Protein AF-A0A212J019-F1 (afdb_monomer_lite)

pLDDT: mean 93.71, std 4.36, range [67.69, 98.31]

Organism: NCBI:txid91750

Structure (mmCIF, N/CA/C/O backbone):
data_AF-A0A212J019-F1
#
_entry.id   AF-A0A212J019-F1
#
loop_
_atom_site.group_PDB
_atom_site.id
_atom_site.type_symbol
_atom_site.label_atom_id
_atom_site.label_alt_id
_atom_site.label_comp_id
_atom_site.label_asym_id
_atom_site.label_entity_id
_atom_site.label_seq_id
_atom_site.pdbx_PDB_ins_code
_atom_site.Cartn_x
_atom_site.Cartn_y
_atom_site.Cartn_z
_atom_site.occupancy
_atom_site.B_iso_or_equiv
_atom_site.auth_seq_id
_atom_site.auth_comp_id
_atom_site.auth_asym_id
_atom_site.auth_atom_id
_atom_site.pdbx_PDB_model_num
ATOM 1 N N . MET A 1 1 ? 6.821 -21.761 5.967 1.00 67.69 1 MET A N 1
ATOM 2 C CA . MET A 1 1 ? 6.056 -20.667 6.610 1.00 67.69 1 MET A CA 1
ATOM 3 C C . MET A 1 1 ? 4.616 -20.621 6.112 1.00 67.69 1 MET A C 1
ATOM 5 O O . MET A 1 1 ? 3.720 -20.736 6.930 1.00 67.69 1 MET A O 1
ATOM 9 N N . THR A 1 2 ? 4.346 -20.530 4.803 1.00 80.38 2 THR A N 1
ATOM 10 C CA . THR A 1 2 ? 2.960 -20.619 4.290 1.00 80.38 2 THR A CA 1
ATOM 11 C C . THR A 1 2 ? 2.325 -21.987 4.538 1.00 80.38 2 THR A C 1
ATOM 13 O O . THR A 1 2 ? 1.177 -22.043 4.961 1.00 80.38 2 THR A O 1
ATOM 16 N N . ASP A 1 3 ? 3.079 -23.076 4.363 1.00 89.00 3 ASP A N 1
ATOM 17 C CA . ASP A 1 3 ? 2.582 -24.437 4.627 1.00 89.00 3 ASP A CA 1
ATOM 18 C C . ASP A 1 3 ? 2.296 -24.676 6.112 1.00 89.00 3 ASP A C 1
ATOM 20 O O . ASP A 1 3 ? 1.327 -25.339 6.457 1.00 89.00 3 ASP A O 1
ATOM 24 N N . GLU A 1 4 ? 3.100 -24.075 6.988 1.00 90.38 4 GLU A N 1
ATOM 25 C CA . GLU A 1 4 ? 2.929 -24.124 8.443 1.00 90.38 4 GLU A CA 1
ATOM 26 C C . GLU A 1 4 ? 1.680 -23.351 8.883 1.00 90.38 4 GLU A C 1
ATOM 28 O O . GLU A 1 4 ? 0.8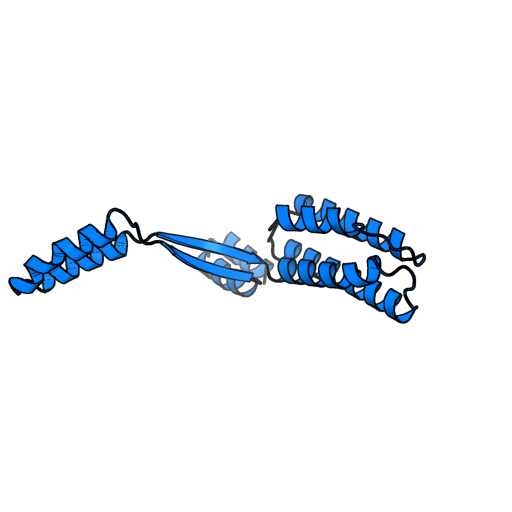77 -23.852 9.664 1.00 90.38 4 GLU A O 1
ATOM 33 N N . ALA A 1 5 ? 1.457 -22.157 8.323 1.00 91.12 5 ALA A N 1
ATOM 34 C CA . ALA A 1 5 ? 0.220 -21.416 8.550 1.00 91.12 5 ALA A CA 1
ATOM 35 C C . ALA A 1 5 ? -1.006 -22.171 8.006 1.00 91.12 5 ALA A C 1
ATOM 37 O O . ALA A 1 5 ? -2.054 -22.186 8.648 1.00 91.12 5 ALA A O 1
ATOM 38 N N . LEU A 1 6 ? -0.884 -22.811 6.838 1.00 92.81 6 LEU A N 1
ATOM 39 C CA . LEU A 1 6 ? -1.946 -23.622 6.243 1.00 92.81 6 LEU A CA 1
ATOM 40 C C . LEU A 1 6 ? -2.273 -24.844 7.112 1.00 92.81 6 LEU A C 1
ATOM 42 O O . LEU A 1 6 ? -3.444 -25.168 7.289 1.00 92.81 6 LEU A O 1
ATOM 46 N N . ASP A 1 7 ? -1.254 -25.517 7.642 1.00 96.38 7 ASP A N 1
ATOM 47 C CA . ASP A 1 7 ? -1.412 -26.669 8.525 1.00 96.38 7 ASP A CA 1
ATOM 48 C C . ASP A 1 7 ? -2.103 -26.286 9.840 1.00 96.38 7 ASP A C 1
ATOM 50 O O . ASP A 1 7 ? -3.123 -26.880 10.188 1.00 96.38 7 ASP A O 1
ATOM 54 N N . ALA A 1 8 ? -1.656 -25.207 10.490 1.00 94.81 8 ALA A N 1
ATOM 55 C CA . ALA A 1 8 ? -2.320 -24.661 11.673 1.00 94.81 8 ALA A CA 1
ATOM 56 C C . ALA A 1 8 ? -3.801 -24.327 11.393 1.00 94.81 8 ALA A C 1
ATOM 58 O O . ALA A 1 8 ? -4.688 -24.666 12.177 1.00 94.81 8 ALA A O 1
ATOM 59 N N . LEU A 1 9 ? -4.114 -23.729 10.234 1.00 95.19 9 LEU A N 1
ATOM 60 C CA . LEU A 1 9 ? -5.503 -23.454 9.843 1.00 95.19 9 LEU A CA 1
ATOM 61 C C . LEU A 1 9 ? -6.334 -24.727 9.634 1.00 95.19 9 LEU A C 1
ATOM 63 O O . LEU A 1 9 ? -7.498 -24.747 10.033 1.00 95.19 9 LEU A O 1
ATOM 67 N N . LYS A 1 10 ? -5.764 -25.788 9.047 1.00 96.88 10 LYS A N 1
ATOM 68 C CA . LYS A 1 10 ? -6.457 -27.080 8.873 1.00 96.88 10 LYS A CA 1
ATOM 69 C C . LYS A 1 10 ? -6.849 -27.712 10.210 1.00 96.88 10 LYS A C 1
ATOM 71 O O . LYS A 1 10 ? -7.883 -28.371 10.274 1.00 96.88 10 LYS A O 1
ATOM 76 N N . HIS A 1 11 ? -6.066 -27.473 11.260 1.00 96.69 11 HIS A N 1
ATOM 77 C CA . HIS A 1 11 ? -6.328 -27.957 12.617 1.00 96.69 11 HIS A CA 1
ATOM 78 C C . HIS A 1 11 ? -7.138 -26.969 13.481 1.00 96.69 11 HIS A C 1
ATOM 80 O O . HIS A 1 11 ? -7.401 -27.239 14.650 1.00 96.69 11 HIS A O 1
ATOM 86 N N . GLY A 1 12 ? -7.578 -25.833 12.922 1.00 96.19 12 GLY A N 1
ATOM 87 C CA . GLY A 1 12 ? -8.348 -24.817 13.650 1.00 96.19 12 GLY A CA 1
ATOM 88 C C . GLY A 1 12 ? -7.508 -23.918 14.570 1.00 96.19 12 GLY A C 1
ATOM 89 O O . GLY A 1 12 ? -8.058 -23.119 15.330 1.00 96.19 12 GLY A O 1
ATOM 90 N N . GLU A 1 13 ? -6.180 -23.982 14.482 1.00 97.38 13 GLU A N 1
ATOM 91 C CA . GLU A 1 13 ? -5.222 -23.247 15.314 1.00 97.38 13 GLU A CA 1
ATOM 92 C C . GLU A 1 13 ? -4.992 -21.818 14.789 1.00 97.38 13 GLU A C 1
ATOM 94 O O . GLU A 1 13 ? -3.888 -21.391 14.440 1.00 97.38 13 GLU A O 1
ATOM 99 N N . VAL A 1 14 ? -6.068 -21.030 14.736 1.00 95.88 14 VAL A N 1
ATOM 100 C CA . VAL A 1 14 ? -6.079 -19.698 14.103 1.00 95.88 14 VAL A CA 1
ATOM 101 C C . VAL A 1 14 ? -5.038 -18.742 14.705 1.00 95.88 14 VAL A C 1
ATOM 103 O O . VAL A 1 14 ? -4.454 -17.929 13.989 1.00 95.88 14 VAL A O 1
ATOM 106 N N . GLN A 1 15 ? -4.775 -18.826 16.013 1.00 96.12 15 GLN A N 1
ATOM 107 C CA . GLN A 1 15 ? -3.816 -17.932 16.676 1.00 96.12 15 GLN A CA 1
ATOM 108 C C . GLN A 1 15 ? -2.364 -18.228 16.273 1.00 96.12 15 GLN A C 1
ATOM 110 O O . GLN A 1 15 ? -1.579 -17.292 16.109 1.00 96.12 15 GLN A O 1
ATOM 115 N N . GLN A 1 16 ? -2.026 -19.502 16.060 1.00 93.56 16 GLN A N 1
ATOM 116 C CA . GLN A 1 16 ? -0.709 -19.923 15.589 1.00 93.56 16 GLN A CA 1
ATOM 117 C C . GLN A 1 16 ? -0.509 -19.529 14.127 1.00 93.56 16 GLN A C 1
ATOM 119 O O . GLN A 1 16 ? 0.480 -18.873 13.800 1.00 93.56 16 GLN A O 1
ATOM 124 N N . ALA A 1 17 ? -1.503 -19.804 13.277 1.00 94.38 17 ALA A N 1
ATOM 125 C CA . ALA A 1 17 ? -1.488 -19.366 11.885 1.00 94.38 17 ALA A CA 1
ATOM 126 C C . ALA A 1 17 ? -1.290 -17.845 11.767 1.00 94.38 17 ALA A C 1
ATOM 128 O O . ALA A 1 17 ? -0.460 -17.383 10.984 1.00 94.38 17 ALA A O 1
ATOM 129 N N . ARG A 1 18 ? -1.991 -17.054 12.594 1.00 93.12 18 ARG A N 1
ATOM 130 C CA . ARG A 1 18 ? -1.827 -15.593 12.630 1.00 93.12 18 ARG A CA 1
ATOM 131 C C . ARG A 1 18 ? -0.396 -15.184 12.973 1.00 93.12 18 ARG A C 1
ATOM 133 O O . ARG A 1 18 ? 0.116 -14.257 12.356 1.00 93.12 18 ARG A O 1
ATOM 140 N N . HIS A 1 19 ? 0.238 -15.834 13.948 1.00 92.56 19 HIS A N 1
ATOM 141 C CA . HIS A 1 19 ? 1.604 -15.494 14.348 1.00 92.56 19 HIS A CA 1
ATOM 142 C C . HIS A 1 19 ? 2.609 -15.757 13.221 1.00 92.56 19 HIS A C 1
ATOM 144 O O . HIS A 1 19 ? 3.433 -14.895 12.927 1.00 92.56 19 HIS A O 1
ATOM 150 N N . VAL A 1 20 ? 2.482 -16.896 12.534 1.00 91.38 20 VAL A N 1
ATOM 151 C CA . VAL A 1 20 ? 3.335 -17.241 11.388 1.00 91.38 20 VAL A CA 1
ATOM 152 C C . VAL A 1 20 ? 3.140 -16.251 10.235 1.00 91.38 20 VAL A C 1
ATOM 154 O O . VAL A 1 20 ? 4.116 -15.748 9.683 1.00 91.38 20 VAL A O 1
ATOM 157 N N . LEU A 1 21 ? 1.889 -15.918 9.895 1.00 90.06 21 LEU A N 1
ATOM 158 C CA . LEU A 1 21 ? 1.580 -14.967 8.821 1.00 90.06 21 LEU A CA 1
ATOM 159 C C . LEU A 1 21 ? 2.032 -13.538 9.144 1.00 90.06 21 LEU A C 1
ATOM 161 O O . LEU A 1 21 ? 2.445 -12.816 8.240 1.00 90.06 21 LEU A O 1
ATOM 165 N N . ALA A 1 22 ? 2.011 -13.134 10.418 1.00 89.31 22 ALA A N 1
ATOM 166 C CA . ALA A 1 22 ? 2.467 -11.809 10.835 1.00 89.31 22 ALA A CA 1
ATOM 167 C C . ALA A 1 22 ? 3.945 -11.553 10.486 1.00 89.31 22 ALA A C 1
ATOM 169 O O . ALA A 1 22 ? 4.317 -10.411 10.229 1.00 89.31 22 ALA A O 1
ATOM 170 N N . LEU A 1 23 ? 4.773 -12.602 10.419 1.00 89.19 23 LEU A N 1
ATOM 171 C CA . LEU A 1 23 ? 6.184 -12.499 10.028 1.00 89.19 23 LEU A CA 1
ATOM 172 C C . LEU A 1 23 ? 6.385 -12.249 8.525 1.00 89.19 23 LEU A C 1
ATOM 174 O O . LEU A 1 23 ? 7.475 -11.860 8.114 1.00 89.19 23 LEU A O 1
ATOM 178 N N . LEU A 1 24 ? 5.358 -12.483 7.705 1.00 90.25 24 LEU A N 1
ATOM 179 C CA . LEU A 1 24 ? 5.413 -12.293 6.254 1.00 90.25 24 LEU A CA 1
ATOM 180 C C . LEU A 1 24 ? 4.954 -10.894 5.821 1.00 90.25 24 LEU A C 1
ATOM 182 O O . LEU A 1 24 ? 5.172 -10.513 4.672 1.00 90.25 24 LEU A O 1
ATOM 186 N N . ALA A 1 25 ? 4.338 -10.118 6.717 1.00 91.75 25 ALA A N 1
ATOM 187 C CA . ALA A 1 25 ? 3.870 -8.775 6.404 1.00 91.75 25 ALA A CA 1
ATOM 188 C C . ALA A 1 25 ? 5.045 -7.867 5.992 1.00 91.75 25 ALA A C 1
ATOM 190 O O . ALA A 1 25 ? 6.002 -7.663 6.739 1.00 91.75 25 ALA A O 1
ATOM 191 N N . SER A 1 26 ? 4.963 -7.294 4.791 1.00 95.19 26 SER A N 1
ATOM 192 C CA . SER A 1 26 ? 5.927 -6.333 4.253 1.00 95.19 26 SER A CA 1
ATOM 193 C C . SER A 1 26 ? 5.197 -5.052 3.869 1.00 95.19 26 SER A C 1
ATOM 195 O O . SER A 1 26 ? 4.914 -4.783 2.702 1.00 95.19 26 SER A O 1
ATOM 197 N N . GLU A 1 27 ? 4.864 -4.253 4.876 1.00 95.50 27 GLU A N 1
ATOM 198 C CA . GLU A 1 27 ? 3.976 -3.101 4.738 1.00 95.50 27 GLU A CA 1
ATOM 199 C C . GLU A 1 27 ? 4.287 -1.992 5.740 1.00 95.50 27 GLU A C 1
ATOM 201 O O . GLU A 1 27 ? 4.941 -2.197 6.762 1.00 95.50 27 GLU A O 1
ATOM 206 N N . ILE A 1 28 ? 3.789 -0.801 5.427 1.00 94.75 28 ILE A N 1
ATOM 207 C CA . ILE A 1 28 ? 3.667 0.314 6.359 1.00 94.75 28 ILE A CA 1
ATOM 208 C C . ILE A 1 28 ? 2.196 0.402 6.751 1.00 94.75 28 ILE A C 1
ATOM 210 O O . ILE A 1 28 ? 1.333 0.522 5.880 1.00 94.75 28 ILE A O 1
ATOM 214 N N . VAL A 1 29 ? 1.918 0.386 8.053 1.00 95.12 29 VAL A N 1
ATOM 215 C CA . VAL A 1 29 ? 0.574 0.622 8.589 1.00 95.12 29 VAL A CA 1
ATOM 216 C C . VAL A 1 29 ? 0.526 2.026 9.172 1.00 95.12 29 VAL A C 1
ATOM 218 O O . VAL A 1 29 ? 1.242 2.335 10.123 1.00 95.12 29 VAL A O 1
ATOM 221 N N . ILE A 1 30 ? -0.323 2.877 8.603 1.00 95.69 30 ILE A N 1
ATOM 222 C CA . ILE A 1 30 ? -0.597 4.214 9.129 1.00 95.69 30 ILE A CA 1
ATOM 223 C C . ILE A 1 30 ? -1.908 4.139 9.905 1.00 95.69 30 ILE A C 1
ATOM 225 O O . ILE A 1 30 ? -2.959 3.870 9.323 1.00 95.69 30 ILE A O 1
ATOM 229 N N . ALA A 1 31 ? -1.840 4.370 11.214 1.00 96.38 31 ALA A N 1
ATOM 230 C CA . ALA A 1 31 ? -3.005 4.487 12.082 1.00 96.38 31 ALA A CA 1
ATOM 231 C C . ALA A 1 31 ? -3.268 5.966 12.389 1.00 96.38 31 ALA A C 1
ATOM 233 O O . ALA A 1 31 ? -2.367 6.689 12.817 1.00 96.38 31 ALA A O 1
ATOM 234 N N . VAL A 1 32 ? -4.499 6.413 12.152 1.00 96.38 32 VAL A N 1
ATOM 235 C CA . VAL A 1 32 ? -4.952 7.777 12.436 1.00 96.38 32 VAL A CA 1
ATOM 236 C C . VAL A 1 32 ? -6.100 7.706 13.428 1.00 96.38 32 VAL A C 1
ATOM 238 O O . VAL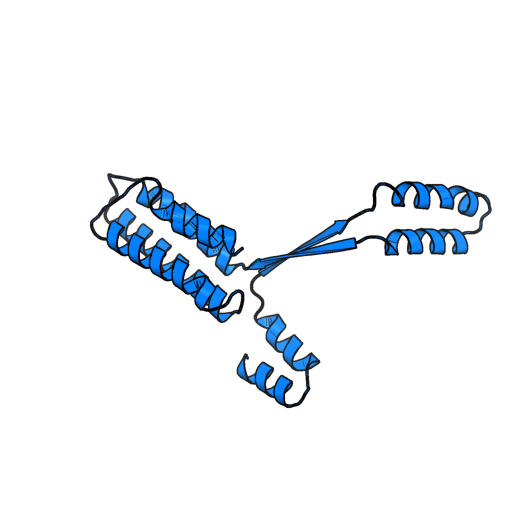 A 1 32 ? -7.142 7.123 13.136 1.00 96.38 32 VAL A O 1
ATOM 241 N N . THR A 1 33 ? -5.915 8.324 14.590 1.00 95.06 33 THR A N 1
ATOM 242 C CA . THR A 1 33 ? -6.967 8.471 15.598 1.00 95.06 33 THR A CA 1
ATOM 243 C C . THR A 1 33 ? -7.772 9.731 15.308 1.00 95.06 33 THR A C 1
ATOM 245 O O . THR A 1 33 ? -7.266 10.847 15.422 1.00 95.06 33 THR A O 1
ATOM 248 N N . ASN A 1 34 ? -9.034 9.557 14.930 1.00 94.06 34 ASN A N 1
ATOM 249 C CA . ASN A 1 34 ? -9.938 10.636 14.560 1.00 94.06 34 ASN A CA 1
ATOM 250 C C . ASN A 1 34 ? -10.705 11.132 15.783 1.00 94.06 34 ASN A C 1
ATOM 252 O O . ASN A 1 34 ? -11.373 10.360 16.474 1.00 94.06 34 ASN A O 1
ATOM 256 N N . ILE A 1 35 ? -10.632 12.442 16.013 1.00 94.31 35 ILE A N 1
ATOM 257 C CA . ILE A 1 35 ? -11.335 13.118 17.101 1.00 94.31 35 ILE A CA 1
ATOM 258 C C . ILE A 1 35 ? -12.641 13.709 16.553 1.00 94.31 35 ILE A C 1
ATOM 260 O O . ILE A 1 35 ? -12.586 14.532 15.633 1.00 94.31 35 ILE A O 1
ATOM 264 N N . PRO A 1 36 ? -13.820 13.340 17.093 1.00 92.19 36 PRO A N 1
ATOM 265 C CA . PRO A 1 36 ? -15.086 13.879 16.619 1.00 92.19 36 PRO A CA 1
ATOM 266 C C . PRO A 1 36 ? -15.229 15.344 17.050 1.00 92.19 36 PRO A C 1
ATOM 268 O O . PRO A 1 36 ? -15.544 15.651 18.198 1.00 92.19 36 PRO A O 1
ATOM 271 N N . LEU A 1 37 ? -15.002 16.264 16.109 1.00 92.12 37 LEU A N 1
ATOM 272 C CA . LEU A 1 37 ? -14.910 17.704 16.382 1.00 92.12 37 LEU A CA 1
ATOM 273 C C . LEU A 1 37 ? -16.180 18.309 16.995 1.00 92.12 37 LEU A C 1
ATOM 275 O O . LEU A 1 37 ? -16.090 19.275 17.747 1.00 92.12 37 LEU A O 1
ATOM 279 N N . ALA A 1 38 ? -17.353 17.752 16.688 1.00 91.12 38 ALA A N 1
ATOM 280 C CA . ALA A 1 38 ? -18.624 18.262 17.196 1.00 91.12 38 ALA A CA 1
ATOM 281 C C . ALA A 1 38 ? -18.874 17.876 18.664 1.00 91.12 38 ALA A C 1
ATOM 283 O O . ALA A 1 38 ? -19.301 18.709 19.460 1.00 91.12 38 ALA A O 1
ATOM 284 N N . SER A 1 39 ? -18.612 16.620 19.032 1.00 91.06 39 SER A N 1
ATOM 285 C CA . SER A 1 39 ? -18.966 16.081 20.350 1.00 91.06 39 SER A CA 1
ATOM 286 C C . SER A 1 39 ? -17.809 16.112 21.346 1.00 91.06 39 SER A C 1
ATOM 288 O O . SER A 1 39 ? -18.042 16.345 22.531 1.00 91.06 39 SER A O 1
ATOM 290 N N . TYR A 1 40 ? -16.563 15.934 20.896 1.00 93.12 40 TYR A N 1
ATOM 291 C CA . TYR A 1 40 ? -15.411 15.798 21.790 1.00 93.12 40 TYR A CA 1
ATOM 292 C C . TYR A 1 40 ? -15.135 17.062 22.622 1.00 93.12 40 TYR A C 1
ATOM 294 O O . TYR A 1 40 ? -15.021 16.948 23.843 1.00 93.12 40 TYR A O 1
ATOM 302 N N . PRO A 1 41 ? -15.107 18.287 22.051 1.00 94.75 41 PRO A N 1
ATOM 303 C CA . PRO A 1 41 ? -14.905 19.493 22.855 1.00 94.75 41 PRO A CA 1
ATOM 304 C C . PRO A 1 41 ? -16.032 19.730 23.868 1.00 94.75 41 PRO A C 1
ATOM 306 O O . PRO A 1 41 ? -15.776 20.206 24.973 1.00 94.75 41 PRO A O 1
ATOM 309 N N . ALA A 1 42 ? -17.277 19.400 23.507 1.00 93.56 42 ALA A N 1
ATOM 310 C CA . ALA A 1 42 ? -18.421 19.514 24.407 1.00 93.56 42 ALA A CA 1
ATOM 311 C C . ALA A 1 42 ? -18.315 18.515 25.569 1.00 93.56 42 ALA A C 1
ATOM 313 O O . ALA A 1 42 ? -18.505 18.900 26.723 1.00 93.56 42 ALA A O 1
ATOM 314 N N . ALA A 1 43 ? -17.926 17.270 25.277 1.00 92.50 43 ALA A N 1
ATOM 315 C CA . ALA A 1 43 ? -17.680 16.246 26.284 1.00 92.50 43 ALA A CA 1
ATOM 316 C C . ALA A 1 43 ? -16.586 16.685 27.268 1.00 92.50 43 ALA A C 1
ATOM 318 O O . ALA A 1 43 ? -16.817 16.650 28.470 1.00 92.50 43 ALA A O 1
ATOM 319 N N . VAL A 1 44 ? -15.452 17.207 26.786 1.00 94.00 44 VAL A N 1
ATOM 320 C CA . VAL A 1 44 ? -14.371 17.711 27.656 1.00 94.00 44 VAL A CA 1
ATOM 321 C C . VAL A 1 44 ? -14.846 18.874 28.535 1.00 94.00 44 VAL A C 1
ATOM 323 O O . VAL A 1 44 ? -14.588 18.880 29.736 1.00 94.00 44 VAL A O 1
ATOM 326 N N . LYS A 1 45 ? -15.592 19.838 27.977 1.00 95.19 45 LYS A N 1
ATOM 327 C CA . LYS A 1 45 ? -16.149 20.963 28.752 1.00 95.19 45 LYS A CA 1
ATOM 328 C C . LYS A 1 45 ? -17.125 20.508 29.837 1.00 95.19 45 LYS A C 1
ATOM 330 O O . LYS A 1 45 ? -17.141 21.094 30.914 1.00 95.19 45 LYS A O 1
ATOM 335 N N . SER A 1 46 ? -17.908 19.462 29.570 1.00 94.00 46 SER A N 1
ATOM 336 C CA . SER A 1 46 ? -18.886 18.925 30.525 1.00 94.00 46 SER A CA 1
ATOM 337 C C . SER A 1 46 ? -18.254 18.349 31.800 1.00 94.00 46 SER A C 1
ATOM 339 O O . SER A 1 46 ? -18.946 18.185 32.799 1.00 94.00 46 SER A O 1
ATOM 341 N N . VAL A 1 47 ? -16.939 18.093 31.787 1.00 96.38 47 VAL A N 1
ATOM 342 C CA . VAL A 1 47 ? -16.190 17.536 32.922 1.00 96.38 47 VAL A CA 1
ATOM 343 C C . VAL A 1 47 ? -15.761 18.606 33.929 1.00 96.38 47 VAL A C 1
ATOM 345 O O . VAL A 1 47 ? -15.590 18.290 35.104 1.00 96.38 47 VAL A O 1
ATOM 348 N N . VAL A 1 48 ? -15.628 19.871 33.512 1.00 96.56 48 VAL A N 1
ATOM 349 C CA . VAL A 1 48 ? -15.158 20.972 34.379 1.00 96.56 48 VAL A CA 1
ATOM 350 C C . VAL A 1 48 ? -15.942 21.053 35.702 1.00 96.56 48 VAL A C 1
ATOM 352 O O . VAL A 1 48 ? -15.303 21.022 36.753 1.00 96.56 48 VAL A O 1
ATOM 355 N N . PRO A 1 49 ? -17.292 21.011 35.711 1.00 97.31 49 PRO A N 1
ATOM 356 C CA . PRO A 1 49 ? -18.048 21.065 36.961 1.00 97.31 49 PRO A CA 1
ATOM 357 C C . PRO A 1 49 ? -17.792 19.877 37.900 1.00 97.31 49 PRO A C 1
ATOM 359 O O . PRO A 1 49 ? -17.903 20.028 39.114 1.00 97.31 49 PRO A O 1
ATOM 362 N N . LEU A 1 50 ? -17.465 18.692 37.366 1.00 96.75 50 LEU A N 1
ATOM 363 C CA . LEU A 1 50 ? -17.146 17.511 38.179 1.00 96.75 50 LEU A CA 1
ATOM 364 C C . LEU A 1 50 ? -15.815 17.700 38.911 1.00 96.75 50 LEU A C 1
ATOM 366 O O . LEU A 1 50 ? -15.696 17.329 40.078 1.00 96.75 50 LEU A O 1
ATOM 370 N N . ILE A 1 51 ? -14.838 18.319 38.245 1.00 96.50 51 ILE A N 1
ATOM 371 C CA . ILE A 1 51 ? -13.537 18.643 38.837 1.00 96.50 51 ILE A CA 1
ATOM 372 C C . ILE A 1 51 ? -13.708 19.693 39.937 1.00 96.50 51 ILE A C 1
ATOM 374 O O . ILE A 1 51 ? -13.214 19.485 41.044 1.00 96.50 51 ILE A O 1
ATOM 378 N N . ASP A 1 52 ? -14.467 20.760 39.671 1.00 97.44 52 ASP A N 1
ATOM 379 C CA . ASP A 1 52 ? -14.724 21.832 40.644 1.00 97.44 52 ASP A CA 1
ATOM 380 C C . ASP A 1 52 ? -15.430 21.314 41.910 1.00 97.44 52 ASP A C 1
ATOM 382 O O . ASP A 1 52 ? -15.196 21.800 43.014 1.00 97.44 52 ASP A O 1
ATOM 386 N N . GLN A 1 53 ? -16.272 20.287 41.762 1.00 97.44 53 GLN A N 1
ATOM 387 C CA . GLN A 1 53 ? -16.972 19.618 42.865 1.00 97.44 53 GLN A CA 1
ATOM 388 C C . GLN A 1 53 ? -16.124 18.547 43.577 1.00 97.44 53 GLN A C 1
ATOM 390 O O . GLN A 1 53 ? -16.622 17.887 44.487 1.00 97.44 53 GLN A O 1
ATOM 395 N N . GLY A 1 54 ? -14.874 18.318 43.159 1.00 97.38 54 GLY A N 1
ATOM 396 C CA . GLY A 1 54 ? -14.011 17.266 43.706 1.00 97.38 54 GLY A CA 1
ATOM 397 C C . GLY A 1 54 ? -14.423 15.837 43.320 1.00 97.38 54 GLY A C 1
ATOM 398 O O . GLY A 1 54 ? -13.882 14.872 43.859 1.00 97.38 54 GLY A O 1
ATOM 399 N N . LYS A 1 55 ? -15.352 15.668 42.370 1.00 98.06 55 LYS A N 1
ATOM 400 C CA . LYS A 1 55 ? -15.852 14.370 41.883 1.00 98.06 55 LYS A CA 1
ATOM 401 C C . LYS A 1 55 ? -14.905 13.764 40.847 1.00 98.06 55 LYS A C 1
ATOM 403 O O . LYS A 1 55 ? -15.244 13.570 39.680 1.00 98.06 55 LYS A O 1
ATOM 408 N N . ILE A 1 56 ? -13.683 13.474 41.281 1.00 96.88 56 ILE A N 1
ATOM 409 C CA . ILE A 1 56 ? -12.586 13.077 40.390 1.00 96.88 56 ILE A CA 1
ATOM 410 C C . ILE A 1 56 ? -12.854 11.749 39.669 1.00 96.88 56 ILE A C 1
ATOM 412 O O . ILE A 1 56 ? -12.521 11.625 38.493 1.00 96.88 56 ILE A O 1
ATOM 416 N N . GLU A 1 57 ? -13.485 10.771 40.320 1.00 97.56 57 GLU A N 1
ATOM 417 C CA . GLU A 1 57 ? -13.785 9.483 39.677 1.00 97.56 57 GLU A CA 1
ATOM 418 C C . GLU A 1 57 ? -14.859 9.611 38.584 1.00 97.56 57 GLU A C 1
ATOM 420 O O . GLU A 1 57 ? -14.707 9.047 37.500 1.00 97.56 57 GLU A O 1
ATOM 425 N N . GLU A 1 58 ? -15.887 10.436 38.805 1.00 96.50 58 GLU A N 1
ATOM 426 C CA . GLU A 1 58 ? -16.895 10.747 37.781 1.00 96.50 58 GLU A CA 1
ATOM 427 C C . GLU A 1 58 ? -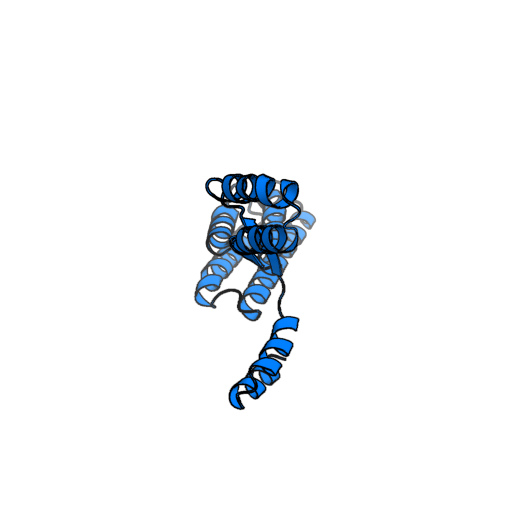16.269 11.504 36.600 1.00 96.50 58 GLU A C 1
ATOM 429 O O . GLU A 1 58 ? -16.556 11.207 35.439 1.00 96.50 58 GLU A O 1
ATOM 434 N N . ALA A 1 59 ? -15.357 12.441 36.883 1.00 97.12 59 ALA A N 1
ATOM 435 C CA . ALA A 1 59 ? -14.627 13.179 35.858 1.00 97.12 59 ALA A CA 1
ATOM 436 C C . ALA A 1 59 ? -13.757 12.257 34.985 1.00 97.12 59 ALA A C 1
ATOM 438 O O . ALA A 1 59 ? -13.786 12.355 33.755 1.00 97.12 59 ALA A O 1
ATOM 439 N N . LYS A 1 60 ? -13.018 11.324 35.602 1.00 96.69 60 LYS A N 1
ATOM 440 C CA . LYS A 1 60 ? -12.228 10.311 34.884 1.00 96.69 60 LYS A CA 1
ATOM 441 C C . LYS A 1 60 ? -13.112 9.435 34.002 1.00 96.69 60 LYS A C 1
ATOM 443 O O . LYS A 1 60 ? -12.781 9.238 32.835 1.00 96.69 60 LYS A O 1
ATOM 448 N N . ALA A 1 61 ? -14.238 8.956 34.532 1.00 96.56 61 ALA A N 1
ATOM 449 C CA . ALA A 1 61 ? -15.175 8.129 33.780 1.00 96.56 61 ALA A CA 1
ATOM 450 C C . ALA A 1 61 ? -15.730 8.869 32.549 1.00 96.56 61 ALA A C 1
ATOM 452 O O . ALA A 1 61 ? -15.760 8.308 31.453 1.00 96.56 61 ALA A O 1
ATOM 453 N N . ALA A 1 62 ? -16.095 10.146 32.695 1.00 94.38 62 ALA A N 1
ATOM 454 C CA . ALA A 1 62 ? -16.583 10.973 31.593 1.00 94.38 62 ALA A CA 1
ATOM 455 C C . ALA A 1 62 ? -15.511 11.221 30.512 1.00 94.38 62 ALA A C 1
ATOM 457 O O . ALA A 1 62 ? -15.796 11.113 29.317 1.00 94.38 62 ALA A O 1
ATOM 458 N N . LEU A 1 63 ? -14.261 11.491 30.907 1.00 95.00 63 LEU A N 1
ATOM 459 C CA . LEU A 1 63 ? -13.143 11.623 29.964 1.00 95.00 63 LEU A CA 1
ATOM 460 C C . LEU A 1 63 ? -12.835 10.302 29.252 1.00 95.00 63 LEU A C 1
ATOM 462 O O . LEU A 1 63 ? -12.592 10.298 28.048 1.00 95.00 63 LEU A O 1
ATOM 466 N N . GLN A 1 64 ? -12.884 9.176 29.965 1.00 95.69 64 GLN A N 1
ATOM 467 C CA . GLN A 1 64 ? -12.685 7.856 29.370 1.00 95.69 64 GLN A CA 1
ATOM 468 C C . GLN A 1 64 ? -13.795 7.520 28.368 1.00 95.69 64 GLN A C 1
ATOM 470 O O . GLN A 1 64 ? -13.508 6.986 27.294 1.00 95.69 64 GLN A O 1
ATOM 475 N N . ALA A 1 65 ? -15.045 7.883 28.670 1.00 93.75 65 ALA A N 1
ATOM 476 C CA . ALA A 1 65 ? -16.151 7.760 27.728 1.00 93.75 65 ALA A CA 1
ATOM 477 C C . ALA A 1 65 ? -15.894 8.593 26.461 1.00 93.75 65 ALA A C 1
ATOM 479 O O . ALA A 1 65 ? -16.041 8.073 25.358 1.00 93.75 65 ALA A O 1
ATOM 480 N N . ALA A 1 66 ? -15.420 9.838 26.599 1.00 93.69 66 ALA A N 1
ATOM 481 C CA . ALA A 1 66 ? -15.056 10.687 25.463 1.00 93.69 66 ALA A CA 1
ATOM 482 C C . ALA A 1 66 ? -13.902 10.097 24.628 1.00 93.69 66 ALA A C 1
ATOM 484 O O . ALA A 1 66 ? -14.000 10.044 23.402 1.00 93.69 66 ALA A O 1
ATOM 485 N N . LEU A 1 67 ? -12.843 9.590 25.269 1.00 93.88 67 LEU A N 1
ATOM 486 C CA . LEU A 1 67 ? -11.729 8.909 24.593 1.00 93.88 67 LEU A CA 1
ATOM 487 C C . LEU A 1 67 ? -12.177 7.641 23.856 1.00 93.88 67 LEU A C 1
ATOM 489 O O . LEU A 1 67 ? -11.660 7.333 22.787 1.00 93.88 67 LEU A O 1
ATOM 493 N N . SER A 1 68 ? -13.176 6.935 24.384 1.00 92.88 68 SER A N 1
ATOM 494 C CA . SER A 1 68 ? -13.728 5.729 23.754 1.00 92.88 68 SER A CA 1
ATOM 495 C C . SER A 1 68 ? -14.552 6.029 22.494 1.00 92.88 68 SER A C 1
ATOM 497 O O . SER A 1 68 ? -14.879 5.111 21.749 1.00 92.88 68 SER A O 1
ATOM 499 N N . THR A 1 69 ? -14.880 7.302 22.231 1.00 91.81 69 THR A N 1
ATOM 500 C CA . THR A 1 69 ? -15.533 7.727 20.978 1.00 91.81 69 THR A CA 1
ATOM 501 C C . THR A 1 69 ? -14.553 7.982 19.834 1.00 91.81 69 THR A C 1
ATOM 503 O O . THR A 1 69 ? -14.984 8.214 18.704 1.00 91.81 69 THR A O 1
ATOM 506 N N . LEU A 1 70 ? -13.244 7.971 20.110 1.00 93.62 70 LEU A N 1
ATOM 507 C CA . LEU A 1 70 ? -12.224 8.177 19.090 1.00 93.62 70 LEU A CA 1
ATOM 508 C C . LEU A 1 70 ? -12.212 6.997 18.119 1.00 93.62 70 LEU A C 1
ATOM 510 O O . LEU A 1 70 ? -12.187 5.837 18.526 1.00 93.62 70 LEU A O 1
ATOM 514 N N . VAL A 1 71 ? -12.205 7.300 16.823 1.00 93.88 71 VAL A N 1
ATOM 515 C CA . VAL A 1 71 ? -12.212 6.275 15.775 1.00 93.88 71 VAL A CA 1
ATOM 516 C C . VAL A 1 71 ? -10.816 6.148 15.195 1.00 93.88 71 VAL A C 1
ATOM 518 O O . VAL A 1 71 ? -10.296 7.098 14.613 1.00 93.88 71 VAL A O 1
ATOM 521 N N . GLU A 1 72 ? -10.215 4.970 15.303 1.00 95.25 72 GLU A N 1
ATOM 522 C CA . GLU A 1 72 ? -8.957 4.676 14.624 1.00 95.25 72 GLU A CA 1
ATOM 523 C C . GLU A 1 72 ? -9.231 4.193 13.194 1.00 95.25 72 GLU A C 1
ATOM 525 O O . GLU A 1 72 ? -9.898 3.183 12.973 1.00 95.25 72 GLU A O 1
ATOM 530 N N . THR A 1 73 ? -8.697 4.906 12.208 1.00 95.81 73 THR A N 1
ATOM 531 C CA . THR A 1 73 ? -8.665 4.461 10.811 1.00 95.81 73 THR A CA 1
ATOM 532 C C . THR A 1 73 ? -7.266 3.974 10.471 1.00 95.81 73 THR A C 1
ATOM 534 O O . THR A 1 73 ? -6.287 4.665 10.758 1.00 95.81 73 THR A O 1
ATOM 537 N N . ARG A 1 74 ? -7.166 2.804 9.837 1.00 95.75 74 ARG A N 1
ATOM 538 C CA . ARG A 1 74 ? -5.894 2.198 9.431 1.00 95.75 74 ARG A CA 1
ATOM 539 C C . ARG A 1 74 ? -5.789 2.153 7.913 1.00 95.75 74 ARG A C 1
ATOM 541 O O . ARG A 1 74 ? -6.736 1.751 7.245 1.00 95.75 74 ARG A O 1
ATOM 548 N N . SER A 1 75 ? -4.627 2.526 7.394 1.00 93.81 75 SER A N 1
ATOM 549 C CA . SER A 1 75 ? -4.257 2.361 5.991 1.00 93.81 75 S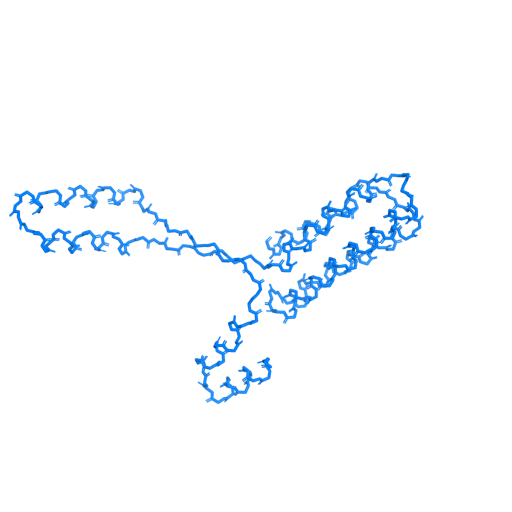ER A CA 1
ATOM 550 C C . SER A 1 75 ? -3.024 1.472 5.894 1.00 93.81 75 SER A C 1
ATOM 552 O O . SER A 1 75 ? -2.040 1.702 6.601 1.00 93.81 75 SER A O 1
ATOM 554 N N . VAL A 1 76 ? -3.085 0.455 5.036 1.00 92.81 76 VAL A N 1
ATOM 555 C CA . VAL A 1 76 ? -2.000 -0.507 4.812 1.00 92.81 76 VAL A CA 1
ATOM 556 C C . VAL A 1 76 ? -1.368 -0.225 3.456 1.00 92.81 76 VAL A C 1
ATOM 558 O O . VAL A 1 76 ? -2.050 -0.231 2.434 1.00 92.81 76 VAL A O 1
ATOM 561 N N . HIS A 1 77 ? -0.059 0.007 3.445 1.00 94.56 77 HIS A N 1
ATOM 562 C CA . HIS A 1 77 ? 0.702 0.308 2.237 1.00 94.56 77 HIS A CA 1
ATOM 563 C C . HIS A 1 77 ? 1.799 -0.743 2.020 1.00 94.56 77 HIS A C 1
ATOM 565 O O . HIS A 1 77 ? 2.795 -0.734 2.751 1.00 94.56 77 HIS A O 1
ATOM 571 N N . PRO A 1 78 ? 1.671 -1.628 1.016 1.00 96.19 78 PRO A N 1
ATOM 572 C CA . PRO A 1 78 ? 2.656 -2.680 0.778 1.00 96.19 78 PRO A CA 1
ATOM 573 C C . PRO A 1 78 ? 4.018 -2.100 0.383 1.00 96.19 78 PRO A C 1
ATOM 575 O O . PRO A 1 78 ? 4.144 -1.368 -0.604 1.00 96.19 78 PRO A O 1
ATOM 578 N N . LEU A 1 79 ? 5.069 -2.459 1.122 1.00 97.50 79 LEU A N 1
ATOM 579 C CA . LEU A 1 79 ? 6.437 -2.016 0.846 1.00 97.50 79 LEU A CA 1
ATOM 580 C C . LEU A 1 79 ? 6.915 -2.417 -0.557 1.00 97.50 79 LEU A C 1
ATOM 582 O O . LEU A 1 79 ? 7.525 -1.569 -1.216 1.00 97.50 79 LEU A O 1
ATOM 586 N N . PRO A 1 80 ? 6.644 -3.637 -1.069 1.00 97.50 80 PRO A N 1
ATOM 587 C CA . PRO A 1 80 ? 7.053 -3.987 -2.424 1.00 97.50 80 PRO A CA 1
ATOM 588 C C . PRO A 1 80 ? 6.362 -3.114 -3.488 1.00 97.50 80 PRO A C 1
ATOM 590 O O . PRO A 1 80 ? 7.016 -2.650 -4.421 1.00 97.50 80 PRO A O 1
ATOM 593 N N . ALA A 1 81 ? 5.084 -2.761 -3.311 1.00 96.69 81 ALA A N 1
ATOM 594 C CA . ALA A 1 81 ? 4.391 -1.845 -4.222 1.00 96.69 81 ALA A CA 1
ATOM 595 C C . ALA A 1 81 ? 4.999 -0.429 -4.207 1.00 96.69 81 ALA A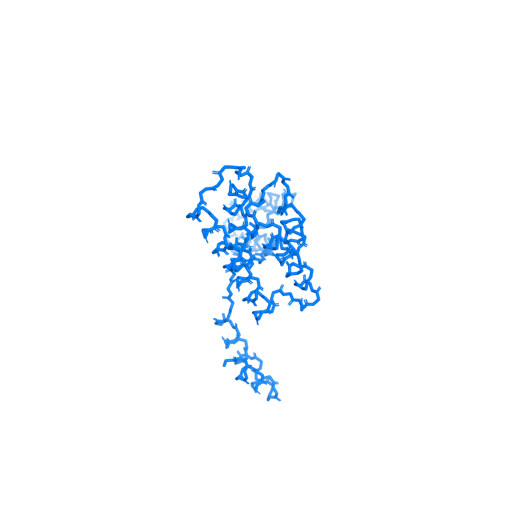 C 1
ATOM 597 O O . ALA A 1 81 ? 5.206 0.179 -5.262 1.00 96.69 81 ALA A O 1
ATOM 598 N N . LEU A 1 82 ? 5.352 0.085 -3.022 1.00 97.06 82 LEU A N 1
ATOM 599 C CA . LEU A 1 82 ? 6.026 1.380 -2.875 1.00 97.06 82 LEU A CA 1
ATOM 600 C C . LEU A 1 82 ? 7.417 1.382 -3.528 1.00 97.06 82 LEU A C 1
ATOM 602 O O . LEU A 1 82 ? 7.770 2.329 -4.237 1.00 97.06 82 LEU A O 1
ATOM 606 N N . ARG A 1 83 ? 8.197 0.310 -3.340 1.00 98.12 83 ARG A N 1
ATOM 607 C CA . ARG A 1 83 ? 9.510 0.136 -3.981 1.00 98.12 83 ARG A CA 1
ATOM 608 C C . ARG A 1 83 ? 9.381 0.058 -5.499 1.00 98.12 83 ARG A C 1
ATOM 610 O O . ARG A 1 83 ? 10.126 0.748 -6.190 1.00 98.12 83 ARG A O 1
ATOM 617 N N . ALA A 1 84 ? 8.404 -0.687 -6.021 1.00 98.06 84 ALA A N 1
ATOM 618 C CA . ALA A 1 84 ? 8.114 -0.727 -7.454 1.00 98.06 84 ALA A CA 1
ATOM 619 C C . ALA A 1 84 ? 7.790 0.674 -8.002 1.00 98.06 84 ALA A C 1
ATOM 621 O O . ALA A 1 84 ? 8.352 1.083 -9.015 1.00 98.06 84 ALA A O 1
ATOM 622 N N . ARG A 1 85 ? 6.962 1.459 -7.297 1.00 96.75 85 ARG A N 1
ATOM 623 C CA . ARG A 1 85 ? 6.637 2.846 -7.677 1.00 96.75 85 ARG A CA 1
ATOM 624 C C . ARG A 1 85 ? 7.885 3.736 -7.724 1.00 96.75 85 ARG A C 1
ATOM 626 O O . ARG A 1 85 ? 8.046 4.515 -8.662 1.00 96.75 85 ARG A O 1
ATOM 633 N N . LEU A 1 86 ? 8.784 3.601 -6.748 1.00 97.12 86 LEU A N 1
ATOM 634 C CA . LEU A 1 86 ? 10.051 4.336 -6.721 1.00 97.12 86 LEU A CA 1
ATOM 635 C C . LEU A 1 86 ? 10.977 3.936 -7.879 1.00 97.12 86 LEU A C 1
ATOM 637 O O . LEU A 1 86 ? 11.566 4.808 -8.516 1.00 97.12 86 LEU A O 1
ATOM 641 N N . LEU A 1 87 ? 11.094 2.638 -8.163 1.00 98.12 87 LEU A N 1
ATOM 642 C CA . LEU A 1 87 ? 11.901 2.115 -9.266 1.00 98.12 87 LEU A CA 1
ATOM 643 C C . LEU A 1 87 ? 11.369 2.589 -10.620 1.00 98.12 87 LEU A C 1
ATOM 645 O O . LEU A 1 87 ? 12.149 3.057 -11.440 1.00 98.12 87 LEU A O 1
ATOM 649 N N . LEU A 1 88 ? 10.048 2.580 -10.820 1.00 97.31 88 LEU A N 1
ATOM 650 C CA . LEU A 1 88 ? 9.412 3.132 -12.019 1.00 97.31 88 LEU A CA 1
ATOM 651 C C . LEU A 1 88 ? 9.672 4.634 -12.169 1.00 97.31 88 LEU A C 1
ATOM 653 O O . LEU A 1 88 ? 9.973 5.091 -13.266 1.00 97.31 88 LEU A O 1
ATOM 657 N N . LYS A 1 89 ? 9.632 5.401 -11.074 1.00 96.19 89 LYS A N 1
ATOM 658 C CA . LYS A 1 89 ? 9.973 6.832 -11.095 1.00 96.19 89 LYS A CA 1
ATOM 659 C C . LYS A 1 89 ? 11.439 7.081 -11.483 1.00 96.19 89 LYS A C 1
ATOM 661 O O . LYS A 1 89 ? 11.732 8.053 -12.165 1.00 96.19 89 LYS A O 1
ATOM 666 N N . ARG A 1 90 ? 12.365 6.214 -11.061 1.00 95.62 90 ARG A N 1
ATOM 667 C CA . ARG A 1 90 ? 13.784 6.278 -11.467 1.00 95.62 90 ARG A CA 1
ATOM 668 C C . ARG A 1 90 ? 14.004 5.794 -12.901 1.00 95.62 90 ARG A C 1
ATOM 670 O O . ARG A 1 90 ? 14.874 6.307 -13.592 1.00 95.62 90 ARG A O 1
ATOM 677 N N . ALA A 1 91 ? 13.224 4.815 -13.350 1.00 95.88 91 ALA A N 1
ATOM 678 C CA . ALA A 1 91 ? 13.234 4.362 -14.733 1.00 95.88 91 ALA A CA 1
ATOM 679 C C . ALA A 1 91 ? 12.726 5.465 -15.669 1.00 95.88 91 ALA A C 1
ATOM 681 O O . ALA A 1 91 ? 13.311 5.665 -16.723 1.00 95.88 91 ALA A O 1
ATOM 682 N N . GLU A 1 92 ? 11.706 6.226 -15.268 1.00 94.94 92 GLU A N 1
ATOM 683 C CA . GLU A 1 92 ? 11.123 7.313 -16.062 1.00 94.94 92 GLU A CA 1
ATOM 684 C C . GLU A 1 92 ? 12.156 8.333 -16.530 1.00 94.94 92 GLU A C 1
ATOM 686 O O . GLU A 1 92 ? 12.225 8.620 -17.720 1.00 94.94 92 GLU A O 1
ATOM 691 N N . THR A 1 93 ? 13.035 8.789 -15.635 1.00 91.75 93 THR A N 1
ATOM 692 C CA . THR A 1 93 ? 14.085 9.751 -16.000 1.00 91.75 93 THR A CA 1
ATOM 693 C C . THR A 1 93 ? 15.027 9.217 -17.078 1.00 91.75 93 THR A C 1
ATOM 695 O O . THR A 1 93 ? 15.558 9.992 -17.860 1.00 91.75 93 THR A O 1
ATOM 698 N N . LEU A 1 94 ? 15.234 7.896 -17.129 1.00 93.31 94 LEU A N 1
ATOM 699 C CA . LEU A 1 94 ? 16.040 7.251 -18.165 1.00 93.31 94 LEU A CA 1
ATOM 700 C C . LEU A 1 94 ? 15.210 7.006 -19.432 1.00 93.31 94 LEU A C 1
ATOM 702 O O . LEU A 1 94 ? 15.696 7.197 -20.540 1.00 93.31 94 LEU A O 1
ATOM 706 N N . VAL A 1 95 ? 13.945 6.603 -19.304 1.00 93.25 95 VAL A N 1
ATOM 707 C CA . VAL A 1 95 ? 13.054 6.378 -20.454 1.00 93.25 95 VAL A CA 1
ATOM 708 C C . VAL A 1 95 ? 12.861 7.651 -21.277 1.00 93.25 95 VAL A C 1
ATOM 710 O O . VAL A 1 95 ? 12.775 7.565 -22.498 1.00 93.25 95 VAL A O 1
ATOM 713 N N . GLU A 1 96 ? 12.820 8.814 -20.634 1.00 92.75 96 GLU A N 1
ATOM 714 C CA . GLU A 1 96 ? 12.645 10.109 -21.300 1.00 92.75 96 GLU A CA 1
ATOM 715 C C . GLU A 1 96 ? 13.928 10.670 -21.930 1.00 92.75 96 GLU A C 1
ATOM 717 O O . GLU A 1 96 ? 13.851 11.573 -22.763 1.00 92.75 96 GLU A O 1
ATOM 722 N N . ASP A 1 97 ? 15.095 10.127 -21.583 1.00 89.50 97 ASP A N 1
ATOM 723 C CA . ASP A 1 97 ? 16.370 10.531 -22.168 1.00 89.50 97 ASP A CA 1
ATOM 724 C C . ASP A 1 97 ? 16.543 9.917 -23.571 1.00 89.50 97 ASP A C 1
ATOM 726 O O . ASP A 1 97 ? 16.750 8.717 -23.746 1.00 89.50 97 ASP A O 1
ATOM 730 N N . SER A 1 98 ? 16.453 10.758 -24.603 1.00 77.12 98 SER A N 1
ATOM 731 C CA . SER A 1 98 ? 16.634 10.363 -26.007 1.00 77.12 98 SER A CA 1
ATOM 732 C C . SER A 1 98 ? 18.095 10.119 -26.417 1.00 77.12 98 SER A C 1
ATOM 734 O O . SER A 1 98 ? 18.348 9.712 -27.549 1.00 77.12 98 SER A O 1
ATOM 736 N N . GLN A 1 99 ? 19.060 10.406 -25.540 1.00 83.50 99 GLN A N 1
ATOM 737 C CA . GLN A 1 99 ? 20.504 10.271 -25.774 1.00 83.50 99 GLN A CA 1
ATOM 738 C C . GLN A 1 99 ? 21.143 9.332 -24.731 1.00 83.50 99 GLN A C 1
ATOM 740 O O . GLN A 1 99 ? 22.299 9.510 -24.343 1.00 83.50 99 GLN A O 1
ATOM 745 N N . ARG A 1 100 ? 20.398 8.319 -24.262 1.00 87.69 100 ARG A N 1
ATOM 746 C CA . ARG A 1 100 ? 20.895 7.367 -23.260 1.00 87.69 100 ARG A CA 1
ATOM 747 C C . ARG A 1 100 ? 22.166 6.653 -23.718 1.00 87.69 100 ARG A C 1
ATOM 749 O O . ARG A 1 100 ? 22.197 6.017 -24.770 1.00 87.69 100 ARG A O 1
ATOM 756 N N . SER A 1 101 ? 23.167 6.664 -22.841 1.00 89.75 101 SER A N 1
ATOM 757 C CA . SER A 1 101 ? 24.345 5.800 -22.948 1.00 89.75 101 SER A CA 1
ATOM 758 C C . SER A 1 101 ? 23.996 4.316 -22.760 1.00 89.75 101 SER A C 1
ATOM 760 O O . SER A 1 101 ? 22.940 3.975 -22.220 1.00 89.75 101 SER A O 1
ATOM 762 N N . GLU A 1 102 ? 24.916 3.426 -23.130 1.00 89.31 102 GLU A N 1
ATOM 763 C CA . GLU A 1 102 ? 24.799 1.984 -22.874 1.00 89.31 102 GLU A CA 1
ATOM 764 C C . GLU A 1 102 ? 24.649 1.677 -21.374 1.00 89.31 102 GLU A C 1
ATOM 766 O O . GLU A 1 102 ? 23.710 0.991 -20.977 1.00 89.31 102 GLU A O 1
ATOM 771 N N . ALA A 1 103 ? 25.450 2.321 -20.517 1.00 91.75 103 ALA A N 1
ATOM 772 C CA . ALA A 1 103 ? 25.319 2.207 -19.062 1.00 91.75 103 ALA A CA 1
ATOM 773 C C . ALA A 1 103 ? 23.947 2.694 -18.546 1.00 91.75 103 ALA A C 1
ATOM 775 O O . ALA A 1 103 ? 23.379 2.133 -17.606 1.00 91.75 103 ALA A O 1
ATOM 776 N N . SER A 1 104 ? 23.375 3.732 -19.169 1.00 91.88 104 SER A N 1
ATOM 777 C CA . SER A 1 104 ? 22.016 4.194 -18.858 1.00 91.88 104 SER A CA 1
ATOM 778 C C . SER A 1 104 ? 20.952 3.176 -19.288 1.00 91.88 104 SER A C 1
ATOM 780 O O . SER A 1 104 ? 19.948 3.030 -18.588 1.00 91.88 104 SER A O 1
ATOM 782 N N . ASN A 1 105 ? 21.156 2.463 -20.403 1.00 91.69 105 ASN A N 1
ATOM 783 C CA . ASN A 1 105 ? 20.267 1.383 -20.847 1.00 91.69 105 ASN A CA 1
ATOM 784 C C . ASN A 1 105 ? 20.299 0.194 -19.877 1.00 91.69 105 ASN A C 1
ATOM 786 O O . ASN A 1 105 ? 19.237 -0.260 -19.453 1.00 91.69 105 ASN A O 1
ATOM 790 N N . GLU A 1 106 ? 21.483 -0.257 -19.458 1.00 93.50 106 GLU A N 1
ATOM 791 C CA . GLU A 1 106 ? 21.629 -1.341 -18.473 1.00 93.50 106 GLU A CA 1
ATOM 792 C C . GLU A 1 106 ? 20.962 -0.987 -17.138 1.00 93.50 106 GLU A C 1
ATOM 794 O O . GLU A 1 106 ? 20.253 -1.792 -16.522 1.00 93.50 106 GLU A O 1
ATOM 799 N N . ARG A 1 107 ? 21.131 0.264 -16.693 1.00 95.25 107 ARG A N 1
ATOM 800 C CA . ARG A 1 107 ? 20.509 0.753 -15.461 1.00 95.25 107 ARG A CA 1
ATOM 801 C C . ARG A 1 107 ? 18.989 0.828 -15.569 1.00 95.25 107 ARG A C 1
ATOM 803 O O . ARG A 1 107 ? 18.292 0.493 -14.610 1.00 95.25 107 ARG A O 1
ATOM 810 N N . LEU A 1 108 ? 18.469 1.245 -16.722 1.00 95.56 108 LEU A N 1
ATOM 811 C CA . LEU A 1 108 ? 17.036 1.226 -17.001 1.00 95.56 108 LEU A CA 1
ATOM 812 C C . LEU A 1 108 ? 16.492 -0.205 -16.951 1.00 95.56 108 LEU A C 1
ATOM 814 O O . LEU A 1 108 ? 15.487 -0.456 -16.284 1.00 95.56 108 LEU A O 1
ATOM 818 N N . GLU A 1 109 ? 17.164 -1.145 -17.611 1.00 95.00 109 GLU A N 1
ATOM 819 C CA . GLU A 1 109 ? 16.770 -2.550 -17.589 1.00 95.00 109 GLU A CA 1
ATOM 820 C C . GLU A 1 109 ? 16.752 -3.100 -16.157 1.00 95.00 109 GLU A C 1
ATOM 822 O O . GLU A 1 109 ? 15.766 -3.718 -15.746 1.00 95.00 109 GLU A O 1
ATOM 827 N N . THR A 1 110 ? 17.782 -2.781 -15.370 1.00 97.00 110 THR A N 1
ATOM 828 C CA . THR A 1 110 ? 17.873 -3.132 -13.947 1.00 97.00 110 THR A CA 1
ATOM 829 C C . THR A 1 110 ? 16.667 -2.609 -13.170 1.00 97.00 110 THR A C 1
ATOM 831 O O . THR A 1 110 ? 15.980 -3.388 -12.512 1.00 97.00 110 THR A O 1
ATOM 834 N N . PHE A 1 111 ? 16.315 -1.325 -13.306 1.00 97.75 111 PHE A N 1
ATOM 835 C CA . PHE A 1 111 ? 15.145 -0.766 -12.621 1.00 97.75 111 PHE A CA 1
ATOM 836 C C . PHE A 1 111 ? 13.829 -1.433 -13.038 1.00 97.75 111 PHE A C 1
ATOM 838 O O . PHE A 1 111 ? 12.977 -1.685 -12.186 1.00 97.75 111 PHE A O 1
ATOM 845 N N . LEU A 1 112 ? 13.647 -1.753 -14.323 1.00 97.12 112 LEU A N 1
ATOM 846 C CA . LEU A 1 112 ? 12.445 -2.442 -14.804 1.00 97.12 112 LEU A CA 1
ATOM 847 C C . LEU A 1 112 ? 12.396 -3.915 -14.352 1.00 97.12 112 LEU A C 1
ATOM 849 O O . LEU A 1 112 ? 11.311 -4.474 -14.167 1.00 97.12 112 LEU A O 1
ATOM 853 N N . ASN A 1 113 ? 13.549 -4.570 -14.200 1.00 97.69 113 ASN A N 1
ATOM 854 C CA . ASN A 1 113 ? 13.677 -5.920 -13.647 1.00 97.69 113 ASN A CA 1
ATOM 855 C C . ASN A 1 113 ? 13.352 -5.934 -12.151 1.00 97.69 113 ASN A C 1
ATOM 857 O O . ASN A 1 113 ? 12.479 -6.689 -11.730 1.00 97.69 113 ASN A O 1
ATOM 861 N N . GLU A 1 114 ? 13.960 -5.047 -11.370 1.00 98.31 114 GLU A N 1
ATOM 862 C CA . GLU A 1 114 ? 13.690 -4.928 -9.938 1.00 98.31 114 GLU A CA 1
ATOM 863 C C . GLU A 1 114 ? 12.236 -4.520 -9.670 1.00 98.31 114 GLU A C 1
ATOM 865 O O . GLU A 1 114 ? 11.591 -5.084 -8.789 1.00 98.31 114 GLU A O 1
ATOM 870 N N . ALA A 1 115 ? 11.668 -3.596 -10.458 1.00 98.19 115 ALA A N 1
ATOM 871 C CA . ALA A 1 115 ? 10.264 -3.214 -10.317 1.00 98.19 115 ALA A CA 1
ATOM 872 C C . ALA A 1 115 ? 9.343 -4.424 -10.515 1.00 98.19 115 ALA A C 1
ATOM 874 O O . ALA A 1 115 ? 8.391 -4.605 -9.758 1.00 98.19 115 ALA A O 1
ATOM 875 N N . ARG A 1 116 ? 9.657 -5.290 -11.489 1.00 97.88 116 ARG A N 1
ATOM 876 C CA . ARG A 1 116 ? 8.935 -6.546 -11.703 1.00 97.88 116 ARG A CA 1
ATOM 877 C C . ARG A 1 116 ? 9.031 -7.465 -10.487 1.00 97.88 116 ARG A C 1
ATOM 879 O O . ARG A 1 116 ? 7.998 -7.926 -10.018 1.00 97.88 116 ARG A O 1
ATOM 886 N N . GLN A 1 117 ? 10.237 -7.683 -9.965 1.00 98.25 117 GLN A N 1
ATOM 887 C CA . GLN A 1 117 ? 10.463 -8.538 -8.796 1.00 98.25 117 GLN A CA 1
ATOM 888 C C . GLN A 1 117 ? 9.719 -8.028 -7.558 1.00 98.25 117 GLN A C 1
ATOM 890 O O . GLN A 1 117 ? 9.158 -8.815 -6.803 1.00 98.25 117 GLN A O 1
ATOM 895 N N . GLN A 1 118 ? 9.662 -6.709 -7.354 1.00 98.19 118 GLN A N 1
ATOM 896 C CA . GLN A 1 118 ? 8.891 -6.128 -6.255 1.00 98.19 118 GLN A CA 1
ATOM 897 C C . GLN A 1 118 ? 7.380 -6.358 -6.424 1.00 98.19 118 GLN A C 1
ATOM 899 O O . GLN A 1 118 ? 6.689 -6.622 -5.444 1.00 98.19 118 GLN A O 1
ATOM 904 N N . LEU A 1 119 ? 6.853 -6.303 -7.650 1.00 97.81 119 LEU A N 1
ATOM 905 C CA . LEU A 1 119 ? 5.451 -6.639 -7.911 1.00 97.81 119 LEU A CA 1
ATOM 906 C C . LEU A 1 119 ? 5.169 -8.139 -7.744 1.00 97.81 119 LEU A C 1
ATOM 908 O O . LEU A 1 119 ? 4.124 -8.495 -7.219 1.00 97.81 119 LEU A O 1
ATOM 912 N N . GLU A 1 120 ? 6.082 -9.016 -8.160 1.00 97.25 120 GLU A N 1
ATOM 913 C CA . GLU A 1 120 ? 6.002 -10.467 -7.911 1.00 97.25 120 GLU A CA 1
ATOM 914 C C . GLU A 1 120 ? 6.030 -10.767 -6.406 1.00 97.25 120 GLU A C 1
ATOM 916 O O . GLU A 1 120 ? 5.214 -11.540 -5.916 1.00 97.25 120 GLU A O 1
ATOM 921 N N . MET A 1 121 ? 6.881 -10.080 -5.639 1.00 96.19 121 MET A N 1
ATOM 922 C CA . MET A 1 121 ? 6.875 -10.163 -4.178 1.00 96.19 121 MET A CA 1
ATOM 923 C C . MET A 1 121 ? 5.537 -9.696 -3.587 1.00 96.19 121 MET A C 1
ATOM 925 O O . MET A 1 121 ? 5.011 -10.340 -2.685 1.00 96.19 121 MET A O 1
ATOM 929 N N . ALA A 1 122 ? 4.960 -8.599 -4.091 1.00 96.31 122 ALA A N 1
ATOM 930 C CA . ALA A 1 122 ? 3.651 -8.132 -3.634 1.00 96.31 122 ALA A CA 1
ATOM 931 C C . ALA A 1 122 ? 2.542 -9.169 -3.894 1.00 96.31 122 ALA A C 1
ATOM 933 O O . ALA A 1 122 ? 1.703 -9.392 -3.021 1.00 96.31 122 ALA A O 1
ATOM 934 N N . GLU A 1 123 ? 2.551 -9.811 -5.067 1.00 95.69 123 GLU A N 1
ATOM 935 C CA . GLU A 1 123 ? 1.621 -10.894 -5.410 1.00 95.69 123 GLU A CA 1
ATOM 936 C C . GLU A 1 123 ? 1.801 -12.097 -4.475 1.00 95.69 123 GLU A C 1
ATOM 938 O O . GLU A 1 123 ? 0.827 -12.576 -3.896 1.00 95.69 123 GLU A O 1
ATOM 943 N N . LEU A 1 124 ? 3.043 -12.552 -4.277 1.00 93.25 124 LEU A N 1
ATOM 944 C CA . LEU A 1 124 ? 3.367 -13.705 -3.431 1.00 93.25 124 LEU A CA 1
ATOM 945 C C . LEU A 1 124 ? 2.978 -13.494 -1.965 1.00 93.25 124 LEU A C 1
ATOM 947 O O . LEU A 1 124 ? 2.534 -14.432 -1.306 1.00 93.25 124 LEU A O 1
ATOM 951 N N . LEU A 1 125 ? 3.117 -12.266 -1.462 1.00 92.44 125 LEU A N 1
ATOM 952 C CA . LEU A 1 125 ? 2.703 -11.891 -0.109 1.00 92.44 125 LEU A CA 1
ATOM 953 C C . LEU A 1 125 ? 1.187 -11.671 0.022 1.00 92.44 125 LEU A C 1
ATOM 955 O O . LEU A 1 125 ? 0.700 -11.399 1.116 1.00 92.44 125 LEU A O 1
ATOM 959 N N . GLY A 1 126 ? 0.426 -11.806 -1.067 1.00 92.38 126 GLY A N 1
ATOM 960 C CA . GLY A 1 126 ? -1.034 -11.754 -1.040 1.00 92.38 126 GLY A CA 1
ATOM 961 C C . GLY A 1 126 ? -1.624 -10.344 -1.016 1.00 92.38 126 GLY A C 1
ATOM 962 O O . GLY A 1 126 ? -2.800 -10.190 -0.696 1.00 92.38 126 GLY A O 1
ATOM 963 N N . TYR A 1 127 ? -0.857 -9.315 -1.397 1.00 94.25 127 TYR A N 1
ATOM 964 C CA . TYR A 1 127 ? -1.344 -7.928 -1.452 1.00 94.25 127 TYR A CA 1
ATOM 965 C C . TYR A 1 127 ? -2.329 -7.649 -2.594 1.00 94.25 127 TYR A C 1
ATOM 967 O O . TYR A 1 127 ? -2.895 -6.564 -2.690 1.00 94.25 127 TYR A O 1
ATOM 975 N N . GLY A 1 128 ? -2.558 -8.629 -3.456 1.00 92.62 128 GLY A N 1
ATOM 976 C CA . GLY A 1 128 ? -3.559 -8.607 -4.510 1.00 92.62 128 GLY A CA 1
ATOM 977 C C . GLY A 1 128 ? -3.678 -9.996 -5.120 1.00 92.62 128 GLY A C 1
ATOM 978 O O . GLY A 1 128 ? -2.926 -10.910 -4.777 1.00 92.62 128 GLY A O 1
ATOM 979 N N . LYS A 1 129 ? -4.636 -10.181 -6.024 1.00 93.69 129 LYS A N 1
ATOM 980 C CA . LYS A 1 129 ? -4.792 -11.449 -6.738 1.00 93.69 129 LYS A CA 1
ATOM 981 C C . LYS A 1 129 ? -3.963 -11.412 -8.011 1.00 93.69 129 LYS A C 1
ATOM 983 O O . LYS A 1 129 ? -3.758 -10.354 -8.597 1.00 93.69 129 LYS A O 1
ATOM 988 N N . LYS A 1 130 ? -3.600 -12.586 -8.521 1.00 93.31 130 LYS A N 1
ATOM 989 C CA . LYS A 1 130 ? -2.898 -12.737 -9.803 1.00 93.31 130 LYS A CA 1
ATOM 990 C C . LYS A 1 130 ? -3.487 -11.887 -10.940 1.00 93.31 130 LYS A C 1
ATOM 992 O O . LYS A 1 130 ? -2.763 -11.167 -11.618 1.00 93.31 130 LYS A O 1
ATOM 997 N N . LYS A 1 131 ? -4.817 -11.888 -11.085 1.00 94.81 131 LYS A N 1
ATOM 998 C CA . LYS A 1 131 ? -5.544 -11.085 -12.088 1.00 94.81 131 LYS A CA 1
ATOM 999 C C . LYS A 1 131 ? -5.328 -9.567 -11.967 1.00 94.81 131 LYS A C 1
ATOM 1001 O O . LYS A 1 131 ? -5.500 -8.850 -12.947 1.00 94.81 131 LYS A O 1
ATOM 1006 N N . ASP A 1 132 ? -4.985 -9.080 -10.776 1.00 93.69 132 ASP A N 1
ATOM 1007 C CA . ASP A 1 132 ? -4.745 -7.662 -10.509 1.00 93.69 132 ASP A CA 1
ATOM 1008 C C . ASP A 1 132 ? -3.308 -7.274 -10.922 1.00 93.69 132 ASP A C 1
ATOM 1010 O O . ASP A 1 132 ? -3.069 -6.153 -11.376 1.00 93.69 132 ASP A O 1
ATOM 1014 N N . PHE A 1 133 ? -2.363 -8.222 -10.849 1.00 96.19 133 PHE A N 1
ATOM 1015 C CA . PHE A 1 133 ? -0.958 -8.043 -11.235 1.00 96.19 133 PHE A CA 1
ATOM 1016 C C . PHE A 1 133 ? -0.659 -8.361 -12.705 1.00 96.19 133 PHE A C 1
ATOM 1018 O O . PHE A 1 133 ? 0.230 -7.743 -13.295 1.00 96.19 133 PHE A O 1
ATOM 1025 N N . GLU A 1 134 ? -1.407 -9.270 -13.336 1.00 96.00 134 GLU A N 1
ATOM 1026 C CA . GLU A 1 134 ? -1.248 -9.632 -14.752 1.00 96.00 134 GLU A CA 1
ATOM 1027 C C . GLU A 1 134 ? -1.168 -8.410 -15.694 1.00 96.00 134 GLU A C 1
ATOM 1029 O O . GLU A 1 134 ? -0.229 -8.344 -16.500 1.00 96.00 134 GLU A O 1
ATOM 1034 N N . PRO A 1 135 ? -2.049 -7.392 -15.575 1.00 96.19 135 PRO A N 1
ATOM 1035 C CA . PRO A 1 135 ? -1.940 -6.173 -16.370 1.00 96.19 135 PRO A CA 1
ATOM 1036 C C . PRO A 1 135 ? -0.640 -5.395 -16.123 1.00 96.19 135 PRO A C 1
ATOM 1038 O O . PRO A 1 135 ? -0.071 -4.850 -17.066 1.00 96.19 135 PRO A O 1
ATOM 1041 N N . LEU A 1 136 ? -0.141 -5.348 -14.883 1.00 96.69 136 LEU A N 1
ATOM 1042 C CA . LEU A 1 136 ? 1.115 -4.665 -14.549 1.00 96.69 136 LEU A CA 1
ATOM 1043 C C . LEU A 1 136 ? 2.315 -5.368 -15.195 1.00 96.69 136 LEU A C 1
ATOM 1045 O O . LEU A 1 136 ? 3.198 -4.711 -15.751 1.00 96.69 136 LEU A O 1
ATOM 1049 N N . TYR A 1 137 ? 2.336 -6.703 -15.178 1.00 97.00 137 TYR A N 1
ATOM 1050 C CA . TYR A 1 137 ? 3.390 -7.485 -15.824 1.00 97.00 137 TYR A CA 1
ATOM 1051 C C . TYR A 1 137 ? 3.385 -7.342 -17.342 1.00 97.00 137 TYR A C 1
ATOM 1053 O O . TYR A 1 137 ? 4.460 -7.284 -17.948 1.00 97.00 137 TYR A O 1
ATOM 1061 N N . ALA A 1 138 ? 2.198 -7.289 -17.950 1.00 96.69 138 ALA A N 1
ATOM 1062 C CA . ALA A 1 138 ? 2.052 -7.057 -19.378 1.00 96.69 138 ALA A CA 1
ATOM 1063 C C . ALA A 1 138 ? 2.613 -5.683 -19.771 1.00 96.69 138 ALA A C 1
ATOM 1065 O O . ALA A 1 138 ? 3.402 -5.598 -20.713 1.00 96.69 138 ALA A O 1
ATOM 1066 N N . GLU A 1 139 ? 2.288 -4.633 -19.012 1.00 95.81 139 GLU A N 1
ATOM 1067 C CA . GLU A 1 139 ? 2.821 -3.293 -19.269 1.00 95.81 139 GLU A CA 1
ATOM 1068 C C . GLU A 1 139 ? 4.336 -3.207 -19.057 1.00 95.81 139 GLU A C 1
ATOM 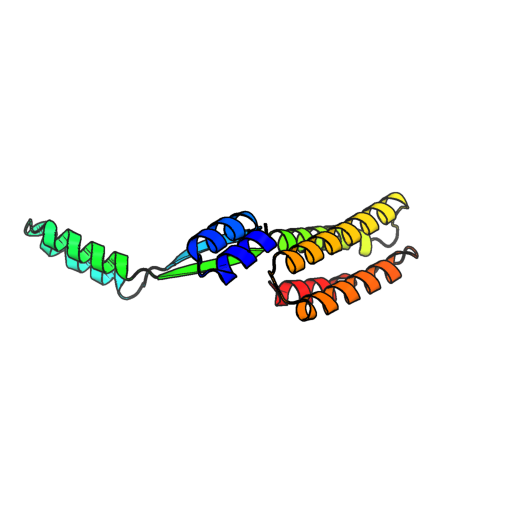1070 O O . GLU A 1 139 ? 5.035 -2.688 -19.926 1.00 95.81 139 GLU A O 1
ATOM 1075 N N . LEU A 1 140 ? 4.892 -3.801 -17.990 1.00 95.56 140 LEU A N 1
ATOM 1076 C CA . LEU A 1 140 ? 6.353 -3.873 -17.821 1.00 95.56 140 LEU A CA 1
ATOM 1077 C C . LEU A 1 140 ? 7.040 -4.551 -19.005 1.00 95.56 140 LEU A C 1
ATOM 1079 O O . LEU A 1 140 ? 8.093 -4.098 -19.450 1.00 95.56 140 LEU A O 1
ATOM 1083 N N . ARG A 1 141 ? 6.463 -5.647 -19.511 1.00 96.12 141 ARG A N 1
ATOM 1084 C CA . ARG A 1 141 ? 7.019 -6.364 -20.662 1.00 96.12 141 ARG A CA 1
ATOM 1085 C C . ARG A 1 141 ? 6.997 -5.489 -21.915 1.00 96.12 141 ARG A C 1
ATOM 1087 O O . ARG A 1 141 ? 8.009 -5.430 -22.609 1.00 96.12 141 ARG A O 1
ATOM 1094 N N . LYS A 1 142 ? 5.887 -4.791 -22.176 1.00 94.56 142 LYS A N 1
ATOM 1095 C CA . LYS A 1 142 ? 5.776 -3.853 -23.304 1.00 94.56 142 LYS A CA 1
ATOM 1096 C C . LYS A 1 142 ? 6.817 -2.742 -23.205 1.00 94.56 142 LYS A C 1
ATOM 1098 O O . LYS A 1 142 ? 7.484 -2.454 -24.192 1.00 94.56 142 LYS A O 1
ATOM 1103 N N . VAL A 1 143 ? 6.984 -2.143 -22.025 1.00 93.31 143 VAL A N 1
ATOM 1104 C CA . VAL A 1 143 ? 7.984 -1.088 -21.811 1.00 93.31 143 VAL A CA 1
ATOM 1105 C C . VAL A 1 143 ? 9.386 -1.622 -22.081 1.00 93.31 143 VAL A C 1
ATOM 1107 O O . VAL A 1 143 ? 10.091 -1.028 -22.888 1.00 93.31 143 VAL A O 1
ATOM 1110 N N . LYS A 1 144 ? 9.762 -2.770 -21.498 1.00 92.88 144 LYS A N 1
ATOM 1111 C CA . LYS A 1 144 ? 11.079 -3.388 -21.731 1.00 92.88 144 LYS A CA 1
ATOM 1112 C C . LYS A 1 144 ? 11.359 -3.625 -23.213 1.00 92.88 144 LYS A C 1
ATOM 1114 O O . LYS A 1 144 ? 12.444 -3.312 -23.685 1.00 92.88 144 LYS A O 1
ATOM 1119 N N . GLN A 1 145 ? 10.376 -4.139 -23.953 1.00 92.62 145 GLN A N 1
ATOM 1120 C CA . GLN A 1 145 ? 10.508 -4.356 -25.396 1.00 92.62 145 GLN A CA 1
ATOM 1121 C C . GLN A 1 145 ? 10.733 -3.045 -26.155 1.00 92.62 145 GLN A C 1
ATOM 1123 O O . GLN A 1 145 ? 11.593 -2.984 -27.027 1.00 92.62 145 GLN A O 1
ATOM 1128 N N . LYS A 1 146 ? 9.996 -1.984 -25.804 1.00 90.31 146 LYS A N 1
ATOM 1129 C CA . LYS A 1 146 ? 10.152 -0.670 -26.439 1.00 90.31 146 LYS A CA 1
ATOM 1130 C C . LYS A 1 146 ? 11.498 -0.012 -26.111 1.00 90.31 146 LYS A C 1
ATOM 1132 O O . LYS A 1 146 ? 12.040 0.703 -26.948 1.00 90.31 146 LYS A O 1
ATOM 1137 N N . THR A 1 147 ? 12.041 -0.240 -24.914 1.00 89.25 147 THR A N 1
ATOM 1138 C CA . THR A 1 147 ? 13.301 0.375 -24.466 1.00 89.25 147 THR A CA 1
ATOM 1139 C C . THR A 1 147 ? 14.547 -0.403 -24.887 1.00 89.25 147 THR A C 1
ATOM 1141 O O . THR A 1 147 ? 15.614 0.197 -24.981 1.00 89.25 147 THR A O 1
ATOM 1144 N N . ALA A 1 148 ? 14.430 -1.706 -25.177 1.00 84.19 148 ALA A N 1
ATOM 1145 C CA . ALA A 1 148 ? 15.553 -2.569 -25.566 1.00 84.19 148 ALA A CA 1
ATOM 1146 C C . ALA A 1 148 ? 16.284 -2.101 -26.840 1.00 84.19 148 ALA A C 1
ATOM 1148 O O . ALA A 1 148 ? 17.483 -2.307 -26.972 1.00 84.19 148 ALA A O 1
ATOM 1149 N N . GLY A 1 149 ? 15.587 -1.428 -27.760 1.00 75.94 149 GLY A N 1
ATOM 1150 C CA . GLY A 1 149 ? 16.183 -0.850 -28.971 1.00 75.94 149 GLY A CA 1
ATOM 1151 C C . GLY A 1 149 ? 16.778 0.551 -28.788 1.00 75.94 149 GLY A C 1
ATOM 1152 O O . GLY A 1 149 ? 16.892 1.280 -29.767 1.00 75.94 149 GLY A O 1
ATOM 1153 N N . GLY A 1 150 ? 17.042 0.990 -27.551 1.00 78.25 150 GLY A N 1
ATOM 1154 C CA . GLY A 1 150 ? 17.448 2.371 -27.253 1.00 78.25 150 GLY A CA 1
ATOM 1155 C C . GLY A 1 150 ? 16.300 3.386 -27.326 1.00 78.25 150 GLY A C 1
ATOM 1156 O O . GLY A 1 150 ? 16.509 4.574 -27.100 1.00 78.25 150 GLY A O 1
ATOM 1157 N N . GLY A 1 151 ? 15.073 2.925 -27.592 1.00 82.00 151 GLY A N 1
ATOM 1158 C CA . GLY A 1 151 ? 13.882 3.763 -27.649 1.00 82.00 151 GLY A CA 1
ATOM 1159 C C . GLY A 1 151 ? 13.575 4.431 -26.309 1.00 82.00 151 GLY A C 1
ATOM 1160 O O . GLY A 1 151 ? 13.747 3.846 -25.232 1.00 82.00 151 GLY A O 1
ATOM 1161 N N . GLY A 1 152 ? 13.101 5.667 -26.382 1.00 86.38 152 GLY A N 1
ATOM 1162 C CA . GLY A 1 152 ? 12.699 6.464 -25.236 1.00 86.38 152 GLY A CA 1
ATOM 1163 C C . GLY A 1 152 ? 11.562 7.400 -25.612 1.00 86.38 152 GLY A C 1
ATOM 1164 O O . GLY A 1 152 ? 11.396 7.762 -26.778 1.00 86.38 152 GLY A O 1
ATOM 1165 N N . GLY A 1 153 ? 10.747 7.764 -24.632 1.00 87.94 153 GLY A N 1
ATOM 1166 C CA . GLY A 1 153 ? 9.614 8.641 -24.867 1.00 87.94 153 GLY A CA 1
ATOM 1167 C C . GLY A 1 153 ? 8.870 9.002 -23.595 1.00 87.94 153 GLY A C 1
ATOM 1168 O O . GLY A 1 153 ? 8.700 8.189 -22.684 1.00 87.94 153 GLY A O 1
ATOM 1169 N N . LYS A 1 154 ? 8.388 10.243 -23.567 1.00 90.81 154 LYS A N 1
ATOM 1170 C CA . LYS A 1 154 ? 7.574 10.764 -22.475 1.00 90.81 154 LYS A CA 1
ATOM 1171 C C . LYS A 1 154 ? 6.300 9.939 -22.302 1.00 90.81 154 LYS A C 1
ATOM 1173 O O . LYS A 1 154 ? 5.641 9.584 -23.280 1.00 90.81 154 LYS A O 1
ATOM 1178 N N . GLY A 1 155 ? 5.977 9.626 -21.051 1.00 91.19 155 GLY A N 1
ATOM 1179 C CA . GLY A 1 155 ? 4.747 8.928 -20.675 1.00 91.19 155 GLY A CA 1
ATOM 1180 C C . GLY A 1 155 ? 4.704 7.428 -20.983 1.00 91.19 155 GLY A C 1
ATOM 1181 O O . GLY A 1 155 ? 3.681 6.780 -20.775 1.00 91.19 155 GLY A O 1
ATOM 1182 N N . TRP A 1 156 ? 5.809 6.816 -21.417 1.00 93.44 156 TRP A N 1
ATOM 1183 C CA . TRP A 1 156 ? 5.863 5.365 -21.653 1.00 93.44 156 TRP A CA 1
ATOM 1184 C C . TRP A 1 156 ? 5.611 4.527 -20.391 1.00 93.44 156 TRP A C 1
ATOM 1186 O O . TRP A 1 156 ? 5.198 3.374 -20.497 1.00 93.44 156 TRP A O 1
ATOM 1196 N N . LEU A 1 157 ? 5.831 5.103 -19.206 1.00 95.06 157 LEU A N 1
ATOM 1197 C CA . LEU A 1 157 ? 5.555 4.476 -17.913 1.00 95.06 157 LEU A CA 1
ATOM 1198 C C . LEU A 1 157 ? 4.227 4.921 -17.280 1.00 95.06 157 LEU A C 1
ATOM 1200 O O . LEU A 1 157 ? 3.883 4.445 -16.196 1.00 95.06 157 LEU A O 1
ATOM 1204 N N . ASP A 1 158 ? 3.464 5.817 -17.909 1.00 95.19 158 ASP A N 1
ATOM 1205 C CA . ASP A 1 158 ? 2.260 6.386 -17.291 1.00 95.19 158 ASP A CA 1
ATOM 1206 C C . ASP A 1 158 ? 1.182 5.340 -17.054 1.00 95.19 158 ASP A C 1
ATOM 1208 O O . ASP A 1 158 ? 0.583 5.303 -15.979 1.00 95.19 158 ASP A O 1
ATOM 1212 N N . GLU A 1 159 ? 0.984 4.440 -18.015 1.00 95.44 159 GLU A N 1
ATOM 1213 C CA . GLU A 1 159 ? -0.036 3.405 -17.898 1.00 95.44 159 GLU A CA 1
ATOM 1214 C C . GLU A 1 159 ? 0.245 2.463 -16.716 1.00 95.44 159 GLU A C 1
ATOM 1216 O O . GLU A 1 159 ? -0.653 2.196 -15.911 1.00 95.44 159 GLU A O 1
ATOM 1221 N N . ILE A 1 160 ? 1.489 2.002 -16.548 1.00 95.75 160 ILE A N 1
ATOM 1222 C CA . ILE A 1 160 ? 1.835 1.137 -15.417 1.00 95.75 160 ILE A CA 1
ATOM 1223 C C . ILE A 1 160 ? 1.763 1.877 -14.081 1.00 95.75 160 ILE A C 1
ATOM 1225 O O . ILE A 1 160 ? 1.215 1.332 -13.122 1.00 95.75 160 ILE A O 1
ATOM 1229 N N . LYS A 1 161 ? 2.252 3.122 -14.006 1.00 95.56 161 LYS A N 1
ATOM 1230 C CA . LYS A 1 161 ? 2.139 3.940 -12.789 1.00 95.56 161 LYS A CA 1
ATOM 1231 C C . LYS A 1 161 ? 0.670 4.152 -12.414 1.00 95.56 161 LYS A C 1
ATOM 1233 O O . LYS A 1 161 ? 0.321 4.031 -11.244 1.00 95.56 161 LYS A O 1
ATOM 1238 N N . ALA A 1 162 ? -0.198 4.412 -13.393 1.00 95.62 162 ALA A N 1
ATOM 1239 C CA . ALA A 1 162 ? -1.628 4.595 -13.170 1.00 95.62 162 ALA A CA 1
ATOM 1240 C C . ALA A 1 162 ? -2.309 3.307 -12.686 1.00 95.62 162 ALA A C 1
ATOM 1242 O O . ALA A 1 162 ? -3.091 3.358 -11.737 1.00 95.62 162 ALA A O 1
ATOM 1243 N N . LYS A 1 163 ? -2.006 2.149 -13.290 1.00 94.44 163 LYS A N 1
ATOM 1244 C CA . LYS A 1 163 ? -2.528 0.854 -12.818 1.00 94.44 163 LYS A CA 1
ATOM 1245 C C . LYS A 1 163 ? -2.037 0.538 -11.402 1.00 94.44 163 LYS A C 1
ATOM 1247 O O . LYS A 1 163 ? -2.840 0.130 -10.571 1.00 94.44 163 LYS A O 1
ATOM 1252 N N . LEU A 1 164 ? -0.760 0.791 -11.107 1.00 94.00 164 LEU A N 1
ATOM 1253 C CA . LEU A 1 164 ? -0.182 0.545 -9.786 1.00 94.00 164 LEU A CA 1
ATOM 1254 C C . LEU A 1 164 ? -0.808 1.437 -8.705 1.00 94.00 164 LEU A C 1
ATOM 1256 O O . LEU A 1 164 ? -1.054 0.965 -7.603 1.00 94.00 164 LEU A O 1
ATOM 1260 N N . SER A 1 165 ? -1.092 2.705 -9.015 1.00 93.56 165 SER A N 1
ATOM 1261 C CA . SER A 1 165 ? -1.779 3.630 -8.098 1.00 93.56 165 SER A CA 1
ATOM 1262 C C . SER A 1 165 ? -3.269 3.340 -7.924 1.00 93.56 165 SER A C 1
ATOM 1264 O O . SER A 1 165 ? -3.852 3.729 -6.924 1.00 93.56 165 SER A O 1
ATOM 1266 N N . LYS A 1 166 ? -3.915 2.683 -8.894 1.00 92.44 166 LYS A N 1
ATOM 1267 C CA . LYS A 1 166 ? -5.299 2.210 -8.727 1.00 92.44 166 LYS A CA 1
ATOM 1268 C C . LYS A 1 166 ? -5.381 0.974 -7.836 1.00 92.44 166 LYS A C 1
ATOM 1270 O O . LYS A 1 166 ? -6.422 0.747 -7.232 1.00 92.44 166 LYS A O 1
ATOM 1275 N N . LEU A 1 167 ? -4.316 0.175 -7.806 1.00 88.44 167 LEU A N 1
ATOM 1276 C CA . LEU A 1 167 ? -4.244 -1.030 -6.991 1.00 88.44 167 LEU A CA 1
ATOM 1277 C C . LEU A 1 167 ? -3.861 -0.729 -5.530 1.00 88.44 167 LEU A C 1
ATOM 1279 O O . LEU A 1 167 ? -4.322 -1.450 -4.649 1.00 88.44 167 LEU A O 1
ATOM 1283 N N . PHE A 1 168 ? -3.061 0.323 -5.282 1.00 88.19 168 PHE A N 1
ATOM 1284 C CA . PHE A 1 168 ? -2.538 0.707 -3.958 1.00 88.19 168 PHE A CA 1
ATOM 1285 C C . PHE A 1 168 ? -2.484 2.218 -3.705 1.00 88.19 168 PHE A C 1
ATOM 1287 O O . PHE A 1 168 ? -1.934 2.957 -4.566 1.00 88.19 168 PHE A O 1
#

InterPro domains:
  IPR021236 Uncharacterised protein family YfdX [PF10938] (3-75)

Secondary structure (DSSP, 8-state):
-HHHHHHHHHTT-HHHHHHHHHTT--EEEEEEEE--TTTHHHHHHHHHHHHHTT-HHHHHHHHHHHHTTPEEEEEEEEHHHHHHHHHHHHHHHHHT-TT--HHHHHHHHHHHHHHHHHHHHHHHTTSS-HHHHHHHHHHHHHHHHHHHTT---TTTTHHHHHHHHHH-

Radius of gyration: 25.23 Å; chains: 1; bounding box: 44×50×73 Å

Foldseek 3Di:
DQVQLVVCVVVVVNVRSVVVLVVLAQKDKDKDWAQPPPVLVVLLVVLVVCVVVVVVVVSVVSNVVNSVPIDIDMDIGHPLLVLLLVLLVVLQVLQADLPDDPVSLVSSVVSLVSSLVSLVSCCVSPLDDPVLCVVLVVLSVVLNVCPVVVHHDHCSCVVNSVSSVVSD

Sequence (168 aa):
MTDEALDALKHGEVQQARHVLALLASEIVIAVTNIPLASYPAAVKSVVPLIDQGKIEEAKAALQAALSTLVETRSVHPLPALRARLLLKRAETLVEDSQRSEASNERLETFLNEARQQLEMAELLGYGKKKDFEPLYAELRKVKQKTAGGGGGKGWLDEIKAKLSKLF